Protein AF-A0A173Z8Q0-F1 (afdb_monomer_lite)

InterPro domains:
  IPR000620 EamA domain [PF00892] (4-94)
  IPR037185 Multidrug transporter EmrE superfamily [SSF103481] (4-94)

Organism: Flavonifractor plautii (NCBI:txid292800)

Structure (mmCIF, N/CA/C/O backbone):
data_AF-A0A173Z8Q0-F1
#
_entry.id   AF-A0A173Z8Q0-F1
#
loop_
_atom_site.group_PDB
_atom_site.id
_atom_site.type_symbol
_atom_site.label_atom_id
_atom_site.label_alt_id
_atom_site.label_comp_id
_atom_site.label_asym_id
_atom_site.label_entity_id
_atom_site.label_seq_id
_atom_site.pdbx_PDB_ins_code
_atom_site.Cartn_x
_atom_site.Cartn_y
_atom_site.Cartn_z
_atom_site.occupancy
_atom_site.B_iso_or_equiv
_atom_site.auth_seq_id
_atom_site.auth_comp_id
_atom_site.auth_asym_id
_atom_site.auth_atom_id
_atom_site.pdbx_PDB_model_num
ATOM 1 N N . MET A 1 1 ? -10.508 17.027 -0.233 1.00 60.84 1 MET A N 1
ATOM 2 C CA . MET A 1 1 ? -11.866 16.438 -0.178 1.00 60.84 1 MET A CA 1
ATOM 3 C C . MET A 1 1 ? -12.222 15.910 1.215 1.00 60.84 1 MET A C 1
ATOM 5 O O . MET A 1 1 ? -13.196 16.380 1.781 1.00 60.84 1 MET A O 1
ATOM 9 N N . ALA A 1 2 ? -11.430 15.001 1.804 1.00 66.00 2 ALA A N 1
ATOM 10 C CA . ALA A 1 2 ? -11.752 14.361 3.090 1.00 66.00 2 ALA A CA 1
ATOM 11 C C . ALA A 1 2 ? -11.953 15.338 4.272 1.00 66.00 2 ALA A C 1
ATOM 13 O O . ALA A 1 2 ? -12.934 15.223 4.997 1.00 66.00 2 ALA A O 1
ATOM 14 N N . TRP A 1 3 ? -11.096 16.354 4.425 1.00 66.62 3 TRP A N 1
ATOM 15 C CA . TRP A 1 3 ? -11.231 17.351 5.501 1.00 66.62 3 TRP A CA 1
ATOM 16 C C . TRP A 1 3 ? -12.486 18.228 5.391 1.00 66.62 3 TRP A C 1
ATOM 18 O O . TRP A 1 3 ? -13.064 18.595 6.409 1.00 66.62 3 TRP A O 1
ATOM 28 N N . ALA A 1 4 ? -12.955 18.511 4.172 1.00 78.12 4 ALA A N 1
ATOM 29 C CA . ALA A 1 4 ? -14.187 19.270 3.962 1.00 78.12 4 ALA A CA 1
ATOM 30 C C . ALA A 1 4 ? -15.431 18.484 4.422 1.00 78.12 4 ALA A C 1
ATOM 32 O O . ALA A 1 4 ? -16.344 19.065 4.997 1.00 78.12 4 ALA A O 1
ATOM 33 N N . LEU A 1 5 ? -15.438 17.157 4.242 1.00 76.12 5 LEU A N 1
ATOM 34 C CA . LEU A 1 5 ? -16.492 16.272 4.753 1.00 76.12 5 LEU A CA 1
ATOM 35 C C . LEU A 1 5 ? -16.476 16.177 6.281 1.00 76.12 5 LEU A C 1
ATOM 37 O O . LEU A 1 5 ? -17.529 16.234 6.901 1.00 76.12 5 LEU A O 1
ATOM 41 N N . VAL A 1 6 ? -15.295 16.073 6.894 1.00 76.56 6 VAL A N 1
ATOM 42 C CA . VAL A 1 6 ? -15.156 16.014 8.361 1.00 76.56 6 VAL A CA 1
ATOM 43 C C . VAL A 1 6 ? -15.662 17.299 9.023 1.00 76.56 6 VAL A C 1
ATOM 45 O O . VAL A 1 6 ? -16.366 17.231 10.032 1.00 76.56 6 VAL A O 1
ATOM 48 N N . LEU A 1 7 ? -15.351 18.456 8.429 1.00 78.81 7 LEU A N 1
ATOM 49 C CA . LEU A 1 7 ? -15.844 19.759 8.881 1.00 78.81 7 LEU A CA 1
ATOM 50 C C . LEU A 1 7 ? -17.356 19.911 8.642 1.00 78.81 7 LEU A C 1
ATOM 52 O O . LEU A 1 7 ? -18.058 20.403 9.521 1.00 78.81 7 LEU A O 1
ATOM 56 N N . GLY A 1 8 ? -17.863 19.444 7.493 1.00 78.25 8 GLY A N 1
ATOM 57 C CA . GLY A 1 8 ? -19.285 19.513 7.137 1.00 78.25 8 GLY A CA 1
ATOM 58 C C . GLY A 1 8 ? -20.196 18.568 7.933 1.00 78.25 8 GLY A C 1
ATOM 59 O O . GLY A 1 8 ? -21.330 18.926 8.227 1.00 78.25 8 GLY A O 1
ATOM 60 N N . LEU A 1 9 ? -19.706 17.384 8.320 1.00 78.06 9 LEU A N 1
ATOM 61 C CA . LEU A 1 9 ? -20.448 16.380 9.103 1.00 78.06 9 LEU A CA 1
ATOM 62 C C . LEU A 1 9 ? -20.266 16.5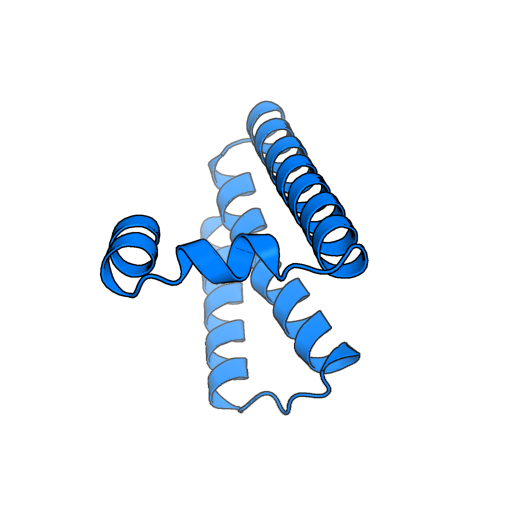36 10.622 1.00 78.06 9 LEU A C 1
ATOM 64 O O . LEU A 1 9 ? -20.854 15.781 11.391 1.00 78.06 9 LEU A O 1
ATOM 68 N N . GLY A 1 10 ? -19.436 17.478 11.082 1.00 72.06 10 GLY A N 1
ATOM 69 C CA . GLY A 1 10 ? -19.201 17.695 12.514 1.00 72.06 10 GLY A CA 1
ATOM 70 C C . GLY A 1 10 ? -18.459 16.552 13.225 1.00 72.06 10 GLY A C 1
ATOM 71 O O . GLY A 1 10 ? -18.394 16.535 14.455 1.00 72.06 10 GLY A O 1
ATOM 72 N N . LEU A 1 11 ? -17.840 15.638 12.468 1.00 69.56 11 LEU A N 1
ATOM 73 C CA . LEU A 1 11 ? -17.104 14.460 12.961 1.00 69.56 11 LEU A CA 1
ATOM 74 C C . LEU A 1 11 ? -15.829 14.816 13.746 1.00 69.56 11 LEU A C 1
ATOM 76 O O . LEU A 1 11 ? -15.207 13.966 14.373 1.00 69.56 11 LEU A O 1
ATOM 80 N N . GLN A 1 12 ? -15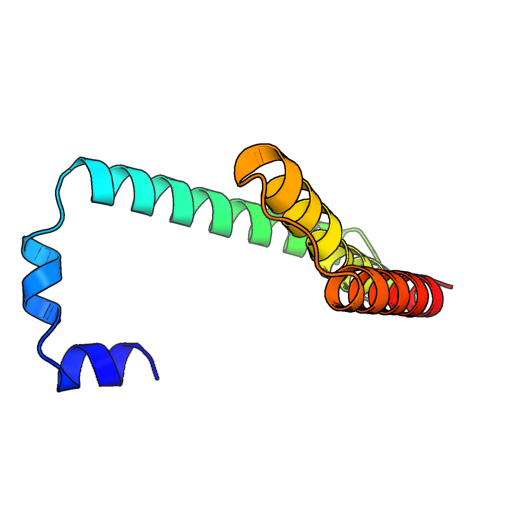.460 16.094 13.773 1.00 66.50 12 GLN A N 1
ATOM 81 C CA . GLN A 1 12 ? -14.389 16.653 14.600 1.00 66.50 12 GLN A CA 1
ATOM 82 C C . GLN A 1 12 ? -14.508 16.335 16.104 1.00 66.50 12 GLN A C 1
ATOM 84 O O . GLN A 1 12 ? -13.488 16.242 16.784 1.00 66.50 12 GLN A O 1
ATOM 89 N N . ARG A 1 13 ? -15.722 16.094 16.626 1.00 64.06 13 ARG A N 1
ATOM 90 C CA . ARG A 1 13 ? -15.929 15.641 18.017 1.00 64.06 13 ARG A CA 1
ATOM 91 C C . ARG A 1 13 ? -15.557 14.175 18.259 1.00 64.06 13 ARG A C 1
ATOM 93 O O . ARG A 1 13 ? -15.278 13.818 19.398 1.00 64.06 13 ARG A O 1
ATOM 100 N N . GLU A 1 14 ? -15.493 13.333 17.229 1.00 68.81 14 GLU A N 1
ATOM 101 C CA . GLU A 1 14 ? -15.075 11.936 17.408 1.00 68.81 14 GLU A CA 1
ATOM 102 C C . GLU A 1 14 ? -13.571 11.803 17.666 1.00 68.81 14 GLU A C 1
ATOM 104 O O . GLU A 1 14 ? -13.133 10.839 18.295 1.00 68.81 14 GLU A O 1
ATOM 109 N N . ILE A 1 15 ? -12.774 12.811 17.295 1.00 66.19 15 ILE A N 1
ATOM 110 C CA . ILE A 1 15 ? -11.331 12.838 17.566 1.00 66.19 15 ILE A CA 1
ATOM 111 C C . ILE A 1 15 ? -11.060 12.767 19.079 1.00 66.19 15 ILE A C 1
ATOM 113 O O . ILE A 1 15 ? -10.140 12.069 19.502 1.00 66.19 15 ILE A O 1
ATOM 117 N N . SER A 1 16 ? -11.893 13.405 19.917 1.00 64.62 16 SER A N 1
ATOM 118 C CA . SER A 1 16 ? -11.750 13.335 21.381 1.00 64.62 16 SER A CA 1
ATOM 119 C C . SER A 1 16 ? -12.239 12.018 21.990 1.00 64.62 16 SER A C 1
ATOM 121 O O . SER A 1 16 ? -11.963 11.752 23.155 1.00 64.62 16 SER A O 1
ATOM 123 N N . THR A 1 17 ? -12.954 11.187 21.226 1.00 68.81 17 THR A N 1
ATOM 124 C CA . THR A 1 17 ? -13.390 9.846 21.658 1.00 68.81 17 THR A CA 1
ATOM 125 C C . THR A 1 17 ? -12.390 8.744 21.295 1.00 68.81 17 THR A C 1
ATOM 127 O O . THR A 1 17 ? -12.571 7.584 21.671 1.00 68.81 17 THR A O 1
ATOM 130 N N . LEU A 1 18 ? -11.303 9.088 20.591 1.00 68.81 18 LEU A N 1
ATOM 131 C CA . LEU A 1 18 ? -10.268 8.138 20.197 1.00 68.81 18 LEU A CA 1
ATOM 132 C C . LEU A 1 18 ? -9.526 7.593 21.423 1.00 68.81 18 LEU A C 1
ATOM 134 O O . LEU A 1 18 ? -8.768 8.286 22.099 1.00 68.81 18 LEU A O 1
ATOM 138 N N . ASN A 1 19 ? -9.721 6.301 21.677 1.00 76.75 19 ASN A N 1
ATOM 139 C CA . ASN A 1 19 ? -9.086 5.574 22.769 1.00 76.75 19 ASN A CA 1
ATOM 140 C C . ASN A 1 19 ? -7.553 5.472 22.572 1.00 76.75 19 ASN A C 1
ATOM 142 O O . ASN A 1 19 ? -7.046 5.528 21.450 1.00 76.75 19 ASN A O 1
ATOM 146 N N . ARG A 1 20 ? -6.792 5.235 23.649 1.00 76.31 20 ARG A N 1
ATOM 147 C CA . ARG A 1 20 ? -5.316 5.137 23.648 1.00 76.31 20 ARG A CA 1
ATOM 148 C C . ARG A 1 20 ? -4.781 4.064 22.686 1.00 76.31 20 ARG A C 1
ATOM 150 O O . ARG A 1 20 ? -3.701 4.218 22.124 1.00 76.31 20 ARG A O 1
ATOM 157 N N . LYS A 1 21 ? -5.560 3.001 22.449 1.00 76.50 21 LYS A N 1
ATOM 158 C CA . LYS A 1 21 ? -5.263 1.973 21.434 1.00 76.50 21 LYS A CA 1
ATOM 159 C C . LYS A 1 21 ? -5.329 2.518 20.002 1.00 76.50 21 LYS A C 1
ATOM 161 O O . LYS A 1 21 ? -4.462 2.179 19.204 1.00 76.50 21 LYS A O 1
ATOM 166 N N . ASN A 1 22 ? -6.298 3.381 19.688 1.00 80.06 22 ASN A N 1
ATOM 167 C CA . ASN A 1 22 ? -6.448 3.966 18.350 1.00 80.06 22 ASN A CA 1
ATOM 168 C C . ASN A 1 22 ? -5.275 4.895 18.029 1.00 80.06 22 ASN A C 1
ATOM 170 O O . ASN A 1 22 ? -4.754 4.858 16.921 1.00 80.06 22 ASN A O 1
ATOM 174 N N . TRP A 1 23 ? -4.802 5.654 19.021 1.00 82.88 23 TRP A N 1
ATOM 175 C CA . TRP A 1 23 ? -3.572 6.442 18.904 1.00 82.88 23 TRP A CA 1
ATOM 176 C C . TRP A 1 23 ? -2.337 5.577 18.633 1.00 82.88 23 TRP A C 1
ATOM 178 O O . TRP A 1 23 ? -1.513 5.938 17.797 1.00 82.88 23 TRP A O 1
ATOM 188 N N . GLY A 1 24 ? -2.232 4.412 19.283 1.00 85.69 24 GLY A N 1
ATOM 189 C CA . GLY A 1 24 ? -1.172 3.439 19.004 1.00 85.69 24 GLY A CA 1
ATOM 190 C C . GLY A 1 24 ? -1.216 2.917 17.565 1.00 85.69 24 GLY A C 1
ATOM 191 O O . GLY A 1 24 ? -0.206 2.960 16.865 1.00 85.69 24 GLY A O 1
ATOM 192 N N . PHE A 1 25 ? -2.390 2.492 17.089 1.00 85.25 25 PHE A N 1
ATOM 193 C CA . PHE A 1 25 ? -2.569 2.061 15.697 1.00 85.25 25 PHE A CA 1
ATOM 194 C C . PHE A 1 25 ? -2.286 3.182 14.692 1.00 85.25 25 PHE A C 1
ATOM 196 O O . PHE A 1 25 ? -1.665 2.928 13.663 1.00 85.25 25 PHE A O 1
ATOM 203 N N . LEU A 1 26 ? -2.680 4.421 14.998 1.00 86.44 26 LEU A N 1
ATOM 204 C CA . LEU A 1 26 ? -2.414 5.578 14.147 1.00 86.44 26 LEU A CA 1
ATOM 205 C C . LEU A 1 26 ? -0.913 5.867 14.042 1.00 86.44 26 LEU A C 1
ATOM 207 O O . LEU A 1 26 ? -0.413 6.094 12.943 1.00 86.44 26 LEU A O 1
ATOM 211 N N . ALA A 1 27 ? -0.189 5.801 15.162 1.00 88.88 27 ALA A N 1
ATOM 212 C CA . ALA A 1 27 ? 1.259 5.969 15.172 1.00 88.88 27 ALA A CA 1
ATOM 213 C C . ALA A 1 27 ? 1.952 4.878 14.341 1.00 88.88 27 ALA A C 1
ATOM 215 O O . ALA A 1 27 ? 2.769 5.193 13.480 1.00 88.88 27 ALA A O 1
ATOM 216 N N . VAL A 1 28 ? 1.578 3.607 14.530 1.00 88.75 28 VAL A N 1
ATOM 217 C CA . VAL A 1 28 ? 2.135 2.485 13.754 1.00 88.75 28 VAL A CA 1
ATOM 218 C C . VAL A 1 28 ? 1.811 2.620 12.264 1.00 88.75 28 VAL A C 1
ATOM 220 O O . VAL A 1 28 ? 2.697 2.437 11.432 1.00 88.75 28 VAL A O 1
ATOM 223 N N . SER A 1 29 ? 0.581 3.001 11.910 1.00 86.25 29 SER A N 1
ATOM 224 C CA . SER A 1 29 ? 0.182 3.245 10.518 1.00 86.25 29 SER A CA 1
ATOM 225 C C . SER A 1 29 ? 0.976 4.393 9.896 1.00 86.25 29 SER A C 1
ATOM 227 O O . SER A 1 29 ? 1.431 4.281 8.758 1.00 86.25 29 SER A O 1
ATOM 229 N N . GLY A 1 30 ? 1.164 5.489 10.635 1.00 88.56 30 GLY A N 1
ATOM 230 C CA . GLY A 1 30 ? 1.946 6.641 10.193 1.00 88.56 30 GLY A CA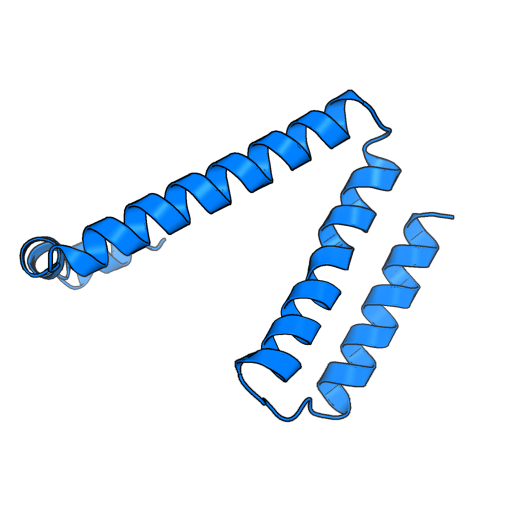 1
ATOM 231 C C . GLY A 1 30 ? 3.412 6.283 9.960 1.00 88.56 30 GLY A C 1
ATOM 232 O O . GLY A 1 30 ? 3.954 6.593 8.903 1.00 88.56 30 GLY A O 1
ATOM 233 N N . VAL A 1 31 ? 4.032 5.558 10.897 1.00 91.94 31 VAL A N 1
ATOM 234 C CA . VAL A 1 31 ? 5.418 5.079 10.769 1.00 91.94 31 VAL A CA 1
ATOM 235 C C . VAL A 1 31 ? 5.559 4.098 9.607 1.00 91.94 31 VAL A C 1
ATOM 237 O O . VAL A 1 31 ? 6.477 4.237 8.807 1.00 91.94 31 VAL A O 1
ATOM 240 N N . SER A 1 32 ? 4.640 3.141 9.463 1.00 88.56 32 SER A N 1
ATOM 241 C CA . SER A 1 32 ? 4.657 2.175 8.358 1.00 88.56 32 SER A CA 1
ATOM 242 C C . SER A 1 32 ? 4.530 2.863 6.997 1.00 88.56 32 SER A C 1
ATOM 244 O O . SER A 1 32 ? 5.299 2.566 6.083 1.00 88.56 32 SER A O 1
ATOM 246 N N . THR A 1 33 ? 3.631 3.845 6.885 1.00 86.38 33 THR A N 1
ATOM 247 C CA . THR A 1 33 ? 3.478 4.645 5.663 1.00 86.38 33 THR A CA 1
ATOM 248 C C . THR A 1 33 ? 4.745 5.456 5.392 1.00 86.38 33 THR A C 1
ATOM 250 O O . THR A 1 33 ? 5.276 5.413 4.288 1.00 86.38 33 THR A O 1
ATOM 253 N N . GLY A 1 34 ? 5.285 6.139 6.404 1.00 87.69 34 GLY A N 1
ATOM 254 C CA . GLY A 1 34 ? 6.515 6.922 6.269 1.00 87.69 34 GLY A CA 1
ATOM 255 C C . GLY A 1 34 ? 7.713 6.080 5.825 1.00 87.69 34 GLY A C 1
ATOM 256 O O . GLY A 1 34 ? 8.430 6.471 4.907 1.00 87.69 34 GLY A O 1
ATOM 257 N N . LEU A 1 35 ? 7.889 4.893 6.413 1.00 88.69 35 LEU A N 1
ATOM 258 C CA . LEU A 1 35 ? 8.938 3.946 6.030 1.00 88.69 35 LEU A CA 1
ATOM 259 C C . LEU A 1 35 ? 8.767 3.449 4.591 1.00 88.69 35 LEU A C 1
ATOM 261 O O . LEU A 1 35 ? 9.745 3.403 3.850 1.00 88.69 35 LEU A O 1
ATOM 265 N N . SER A 1 36 ? 7.538 3.126 4.176 1.00 85.25 36 SER A N 1
ATOM 266 C CA . SER A 1 36 ? 7.240 2.713 2.799 1.00 85.25 36 SER A CA 1
ATOM 267 C C . SER A 1 36 ? 7.655 3.783 1.785 1.00 85.25 36 SER A C 1
ATOM 269 O O . SER A 1 36 ? 8.375 3.474 0.835 1.00 85.25 36 SER A O 1
ATOM 271 N N . TRP A 1 37 ? 7.302 5.048 2.029 1.00 84.38 37 TRP A N 1
ATOM 272 C CA . TRP A 1 37 ? 7.714 6.160 1.168 1.00 84.38 37 TRP A CA 1
ATOM 273 C C . TRP A 1 37 ? 9.226 6.394 1.201 1.00 84.38 37 TRP A C 1
ATOM 275 O O . TRP A 1 37 ? 9.820 6.648 0.157 1.00 84.38 37 TRP A O 1
ATOM 285 N N . MET A 1 38 ? 9.876 6.263 2.363 1.00 84.62 38 MET A N 1
ATOM 286 C CA . MET A 1 38 ? 11.337 6.364 2.466 1.00 84.62 38 MET A CA 1
ATOM 287 C C . MET A 1 38 ? 12.044 5.326 1.589 1.00 84.62 38 MET A C 1
ATOM 289 O O . MET A 1 38 ? 12.970 5.674 0.857 1.00 84.62 38 MET A O 1
ATOM 293 N N . PHE A 1 39 ? 11.602 4.066 1.630 1.00 83.62 39 PHE A N 1
ATOM 294 C CA . PHE A 1 39 ? 12.165 3.013 0.784 1.00 83.62 39 PHE A CA 1
ATOM 295 C C . PHE A 1 39 ? 11.851 3.231 -0.696 1.00 83.62 39 PHE A C 1
ATOM 297 O O . PHE A 1 39 ? 12.734 3.027 -1.525 1.00 83.62 39 PHE A O 1
ATOM 304 N N . TYR A 1 40 ? 10.648 3.708 -1.026 1.00 81.62 40 TYR A N 1
ATOM 305 C CA . TYR A 1 40 ? 10.284 4.054 -2.399 1.00 81.62 40 TYR A CA 1
ATOM 306 C C . TYR A 1 40 ? 11.184 5.159 -2.964 1.00 81.62 40 TYR A C 1
ATOM 308 O O . TYR A 1 40 ? 11.769 5.000 -4.033 1.00 81.62 40 TYR A O 1
ATOM 316 N N . TYR A 1 41 ? 11.368 6.256 -2.224 1.00 80.81 41 TYR A N 1
ATOM 317 C CA . TYR A 1 41 ? 12.246 7.345 -2.651 1.00 80.81 41 TYR A CA 1
ATOM 318 C C . TYR A 1 41 ? 13.702 6.907 -2.763 1.00 80.81 41 TYR A C 1
ATOM 320 O O . TYR A 1 41 ? 14.387 7.318 -3.696 1.00 80.81 41 TYR A O 1
ATOM 328 N N . ARG A 1 42 ? 14.170 6.050 -1.851 1.00 80.94 42 ARG A N 1
ATOM 329 C CA . ARG A 1 42 ? 15.514 5.479 -1.935 1.00 80.94 42 ARG A CA 1
ATOM 330 C C . ARG A 1 42 ? 15.681 4.602 -3.178 1.00 80.94 42 ARG A C 1
ATOM 332 O O . ARG A 1 42 ? 16.670 4.749 -3.886 1.00 80.94 42 ARG A O 1
ATOM 339 N N . ALA A 1 43 ? 14.700 3.757 -3.494 1.00 79.06 43 ALA A N 1
ATOM 340 C CA . ALA A 1 43 ? 14.708 2.954 -4.716 1.00 79.06 43 ALA A CA 1
ATOM 341 C C . ALA A 1 43 ? 14.712 3.834 -5.977 1.00 79.06 43 ALA A C 1
ATOM 343 O O . ALA A 1 43 ? 15.403 3.520 -6.941 1.00 79.06 43 ALA A O 1
ATOM 344 N N . LEU A 1 44 ? 14.000 4.966 -5.948 1.00 76.75 44 LEU A N 1
ATOM 345 C CA . LEU A 1 44 ? 13.993 5.946 -7.036 1.00 76.75 44 LEU A CA 1
ATOM 346 C C . LEU A 1 44 ? 15.343 6.663 -7.222 1.00 76.75 44 LEU A C 1
ATOM 348 O O . LEU A 1 44 ? 15.632 7.127 -8.319 1.00 76.75 44 LEU A O 1
ATOM 352 N N . GLN A 1 45 ? 16.143 6.795 -6.158 1.00 74.38 45 GLN A N 1
ATOM 353 C CA . GLN A 1 45 ? 17.484 7.392 -6.218 1.00 74.38 45 GLN A CA 1
ATOM 354 C C . GLN A 1 45 ? 18.543 6.400 -6.711 1.00 74.38 45 GLN A C 1
ATOM 356 O O . GLN A 1 45 ? 19.478 6.803 -7.396 1.00 74.38 45 GLN A O 1
ATOM 361 N N . GLU A 1 46 ? 18.410 5.119 -6.359 1.00 73.50 46 GLU A N 1
ATOM 362 C CA . GLU A 1 46 ? 19.388 4.076 -6.694 1.00 73.50 46 GLU A CA 1
ATOM 363 C C . GLU A 1 46 ? 19.095 3.378 -8.043 1.00 73.50 46 GLU A C 1
ATOM 365 O O . GLU A 1 46 ? 19.985 2.738 -8.601 1.00 73.50 46 GLU A O 1
ATOM 370 N N . GLY A 1 47 ? 17.884 3.510 -8.601 1.00 73.31 47 GLY A N 1
ATOM 371 C CA . GLY A 1 47 ? 17.478 2.847 -9.846 1.00 73.31 47 GLY A CA 1
ATOM 372 C C . GLY A 1 47 ? 16.698 3.738 -10.824 1.00 73.31 47 GLY A C 1
ATOM 373 O O . GLY A 1 47 ? 16.194 4.798 -10.457 1.00 73.31 47 GLY A O 1
ATOM 374 N N . PRO A 1 48 ? 16.562 3.320 -12.096 1.00 75.56 48 PRO A N 1
ATOM 375 C CA . PRO A 1 48 ? 15.776 4.056 -13.081 1.00 75.56 48 PRO A CA 1
ATOM 376 C C . PRO A 1 48 ? 14.291 4.060 -12.694 1.00 75.56 48 PRO A C 1
ATOM 378 O O . PRO A 1 48 ? 13.696 3.010 -12.440 1.00 75.56 48 PRO A O 1
ATOM 381 N N . ALA A 1 49 ? 13.663 5.240 -12.712 1.00 74.19 49 ALA A N 1
ATOM 382 C CA . ALA A 1 49 ? 12.241 5.408 -12.386 1.00 74.19 49 ALA A CA 1
ATOM 383 C C . ALA A 1 49 ? 11.318 4.504 -13.231 1.00 74.19 49 ALA A C 1
ATOM 385 O O . ALA A 1 49 ? 10.265 4.075 -12.759 1.00 74.19 49 ALA A O 1
ATOM 386 N N . SER A 1 50 ? 11.748 4.160 -14.449 1.00 72.44 50 SER A N 1
ATOM 387 C CA . SER A 1 50 ? 11.089 3.225 -15.368 1.00 72.44 50 SER A CA 1
ATOM 388 C C . SER A 1 50 ? 10.950 1.807 -14.811 1.00 72.44 50 SER A C 1
ATOM 390 O O . SER A 1 50 ? 10.030 1.111 -15.210 1.00 72.44 50 SER A O 1
ATOM 392 N N . VAL A 1 51 ? 11.824 1.383 -13.894 1.00 70.31 51 VAL A N 1
ATOM 393 C CA . VAL A 1 51 ? 11.790 0.056 -13.254 1.00 70.31 51 VAL A CA 1
ATOM 394 C C . VAL A 1 51 ? 11.125 0.126 -11.880 1.00 70.31 51 VAL A C 1
ATOM 396 O O . VAL A 1 51 ? 10.350 -0.755 -11.513 1.00 70.31 51 VAL A O 1
ATOM 399 N N . VAL A 1 52 ? 11.347 1.215 -11.142 1.00 75.81 52 VAL A N 1
ATOM 400 C CA . VAL A 1 52 ? 10.775 1.406 -9.800 1.00 75.81 52 VAL A CA 1
ATOM 401 C C . VAL A 1 52 ? 9.253 1.595 -9.851 1.00 75.81 52 VAL A C 1
ATOM 403 O O . VAL A 1 52 ? 8.540 1.028 -9.026 1.00 75.81 52 VAL A O 1
ATOM 406 N N . ALA A 1 53 ? 8.728 2.327 -10.839 1.00 73.94 53 ALA A N 1
ATOM 407 C CA . ALA A 1 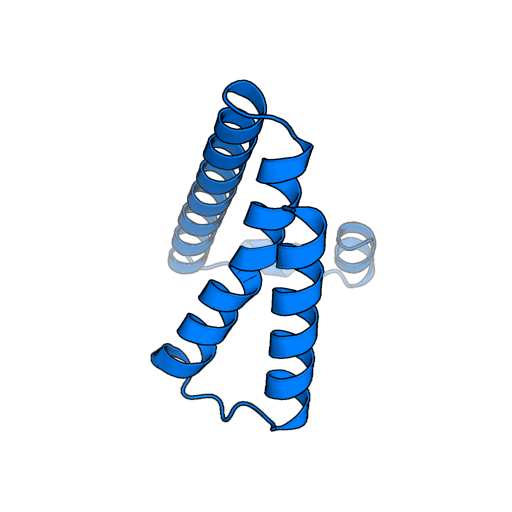53 ? 7.286 2.559 -10.964 1.00 73.94 53 ALA A CA 1
ATOM 408 C C . ALA A 1 53 ? 6.468 1.279 -11.272 1.00 73.94 53 ALA A C 1
ATOM 410 O O . ALA A 1 53 ? 5.411 1.089 -10.666 1.00 73.94 53 ALA A O 1
ATOM 411 N N . PRO A 1 54 ? 6.908 0.369 -12.165 1.00 71.88 54 PRO A N 1
ATOM 412 C CA . PRO A 1 54 ? 6.290 -0.948 -12.301 1.00 71.88 54 PRO A CA 1
ATOM 413 C C . PRO A 1 54 ? 6.406 -1.804 -11.037 1.00 71.88 54 PRO A C 1
ATOM 415 O O . PRO A 1 54 ? 5.441 -2.468 -10.664 1.00 71.88 54 PRO A O 1
ATOM 418 N N . ILE A 1 55 ? 7.555 -1.778 -10.352 1.00 73.31 55 ILE A N 1
ATOM 419 C CA . ILE A 1 55 ? 7.743 -2.530 -9.102 1.00 73.31 55 ILE A CA 1
ATOM 420 C C . ILE A 1 55 ? 6.743 -2.076 -8.032 1.00 73.31 55 ILE A C 1
ATOM 422 O O . ILE A 1 55 ? 6.133 -2.920 -7.378 1.00 73.31 55 ILE A O 1
ATOM 426 N N . ASP A 1 56 ? 6.497 -0.772 -7.900 1.00 79.94 56 ASP A N 1
ATOM 427 C CA . ASP A 1 56 ? 5.493 -0.250 -6.968 1.00 79.94 56 ASP A CA 1
ATOM 428 C C . ASP A 1 56 ? 4.085 -0.791 -7.270 1.00 79.94 56 ASP A C 1
ATOM 430 O O . ASP A 1 56 ? 3.383 -1.256 -6.369 1.00 79.94 56 ASP A O 1
ATOM 434 N N . LYS A 1 57 ? 3.710 -0.872 -8.555 1.00 75.56 57 LYS A N 1
ATOM 435 C CA . LYS A 1 57 ? 2.424 -1.452 -8.980 1.00 75.56 57 LYS A CA 1
ATOM 436 C C . LYS A 1 57 ? 2.289 -2.940 -8.660 1.00 75.56 57 LYS A C 1
ATOM 438 O O . LYS A 1 57 ? 1.172 -3.406 -8.426 1.00 75.56 57 LYS A O 1
ATOM 443 N N . LEU A 1 58 ? 3.393 -3.687 -8.608 1.00 78.81 58 LEU A N 1
ATOM 444 C CA . LEU A 1 58 ? 3.379 -5.098 -8.209 1.00 78.81 58 LEU A CA 1
ATOM 445 C C . LEU A 1 58 ? 3.051 -5.288 -6.721 1.00 78.81 58 LEU A C 1
ATOM 447 O O . LEU A 1 58 ? 2.620 -6.380 -6.350 1.00 78.81 58 LEU A O 1
ATOM 451 N N . SER A 1 59 ? 3.141 -4.247 -5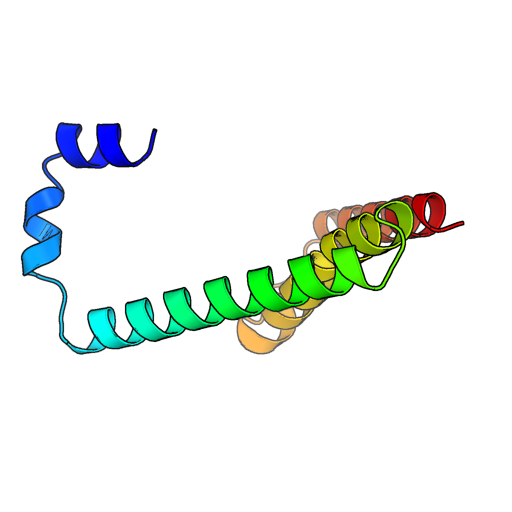.881 1.00 80.12 59 SER A N 1
ATOM 452 C CA . SER A 1 59 ? 2.737 -4.318 -4.466 1.00 80.12 59 SER A CA 1
ATOM 453 C C . SER A 1 59 ? 1.295 -4.798 -4.285 1.00 80.12 59 SER A C 1
ATOM 455 O O . SER A 1 59 ? 0.986 -5.447 -3.286 1.00 80.12 59 SER A O 1
ATOM 457 N N . ILE A 1 60 ? 0.424 -4.582 -5.280 1.00 82.25 60 ILE A N 1
ATOM 458 C CA . ILE A 1 60 ? -0.959 -5.066 -5.246 1.00 82.25 60 ILE A CA 1
ATOM 459 C C . ILE A 1 60 ? -1.049 -6.598 -5.154 1.00 82.25 60 ILE A C 1
ATOM 461 O O . ILE A 1 60 ? -1.973 -7.114 -4.531 1.00 82.25 60 ILE A O 1
ATOM 465 N N . LEU A 1 61 ? -0.078 -7.339 -5.705 1.00 83.38 61 LEU A N 1
ATOM 466 C CA . LEU A 1 61 ? 0.003 -8.797 -5.554 1.00 83.38 61 LEU A CA 1
ATOM 467 C C . LEU A 1 61 ? 0.215 -9.186 -4.097 1.00 83.38 61 LEU A C 1
ATOM 469 O O . LEU A 1 61 ? -0.430 -10.110 -3.606 1.00 83.38 61 LEU A O 1
ATOM 473 N N . VAL A 1 62 ? 1.111 -8.472 -3.410 1.00 81.69 62 VAL A N 1
ATOM 474 C CA . VAL A 1 62 ? 1.405 -8.695 -1.993 1.00 81.69 62 VAL A CA 1
ATOM 475 C C . VAL A 1 62 ? 0.172 -8.358 -1.161 1.00 81.69 62 VAL A C 1
ATOM 477 O O . VAL A 1 62 ? -0.211 -9.150 -0.303 1.00 81.69 62 VAL A O 1
ATOM 480 N N . THR A 1 63 ? -0.509 -7.246 -1.462 1.00 84.00 63 THR A N 1
ATOM 481 C CA . THR A 1 63 ? -1.770 -6.865 -0.808 1.00 84.00 63 THR A CA 1
ATOM 482 C C . THR A 1 63 ? -2.851 -7.929 -0.995 1.00 84.00 63 THR A C 1
ATOM 484 O O . THR A 1 63 ? -3.476 -8.343 -0.022 1.00 84.00 63 THR A O 1
ATOM 487 N N . VAL A 1 64 ? -3.052 -8.420 -2.220 1.00 83.06 64 VAL A N 1
ATOM 488 C CA . VAL A 1 64 ? -4.041 -9.467 -2.517 1.00 83.06 64 VAL A CA 1
ATOM 489 C C . VAL A 1 64 ? -3.670 -10.792 -1.847 1.00 83.06 64 VAL A C 1
ATOM 491 O O . VAL A 1 64 ? -4.542 -11.458 -1.288 1.00 83.06 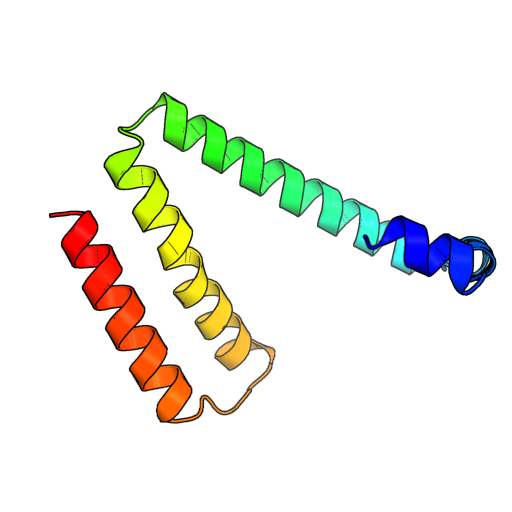64 VAL A O 1
ATOM 494 N N . GLY A 1 65 ? -2.385 -11.153 -1.841 1.00 83.06 65 GLY A N 1
ATOM 495 C CA . GLY A 1 65 ? -1.873 -12.319 -1.124 1.00 83.06 65 GLY A CA 1
ATOM 496 C C . GLY A 1 65 ? -2.168 -12.239 0.373 1.00 83.06 65 GLY A C 1
ATOM 497 O O . GLY A 1 65 ? -2.716 -13.182 0.944 1.00 83.06 65 GLY A O 1
ATOM 498 N N . PHE A 1 66 ? -1.905 -11.085 0.991 1.00 81.75 66 PHE A N 1
ATOM 499 C CA . PHE A 1 66 ? -2.262 -10.823 2.385 1.00 81.75 66 PHE A CA 1
ATOM 500 C C . PHE A 1 66 ? -3.778 -10.859 2.618 1.00 81.75 66 PHE A C 1
ATOM 502 O O . PHE A 1 66 ? -4.212 -11.440 3.609 1.00 81.75 66 PHE A O 1
ATOM 509 N N . SER A 1 67 ? -4.598 -10.320 1.710 1.00 84.06 67 SER A N 1
ATOM 510 C CA . SER A 1 67 ? -6.067 -10.363 1.836 1.00 84.06 67 SER A CA 1
ATOM 511 C C . SER A 1 67 ? -6.604 -11.799 1.772 1.00 84.06 67 SER A C 1
ATOM 513 O O . SER A 1 67 ? -7.465 -12.195 2.556 1.00 84.06 67 SER A O 1
ATOM 515 N N . CYS A 1 68 ? -6.050 -12.644 0.902 1.00 80.62 68 CYS A N 1
ATOM 516 C CA . CYS A 1 68 ? -6.402 -14.064 0.871 1.00 80.62 68 CYS A CA 1
ATOM 517 C C . CYS A 1 68 ? -5.919 -14.830 2.106 1.00 80.62 68 CYS A C 1
ATOM 519 O O . CYS A 1 68 ? -6.642 -15.684 2.613 1.00 80.62 68 CYS A O 1
ATOM 521 N N . LEU A 1 69 ? -4.711 -14.548 2.597 1.00 82.44 69 LEU A N 1
ATOM 522 C CA . LEU A 1 69 ? -4.106 -15.319 3.684 1.00 82.44 69 LEU A CA 1
ATOM 523 C C . LEU A 1 69 ? -4.625 -14.901 5.069 1.00 82.44 69 LEU A C 1
ATOM 525 O O . LEU A 1 69 ? -4.958 -15.759 5.885 1.00 82.44 69 LEU A O 1
ATOM 529 N N . VAL A 1 70 ? -4.717 -13.593 5.323 1.00 79.12 70 VAL A N 1
ATOM 530 C CA . VAL A 1 70 ? -5.129 -13.017 6.614 1.00 79.12 70 VAL A CA 1
ATOM 531 C C . VAL A 1 70 ? -6.641 -12.838 6.686 1.00 79.12 70 VAL A C 1
ATOM 533 O O . VAL A 1 70 ? -7.252 -13.239 7.674 1.00 79.12 70 VAL A O 1
ATOM 536 N N . LEU A 1 71 ? -7.258 -12.274 5.642 1.00 74.62 71 LEU A N 1
ATOM 537 C CA . LEU A 1 71 ? -8.702 -12.017 5.615 1.00 74.62 71 LEU A CA 1
ATOM 538 C C . LEU A 1 71 ? -9.521 -13.240 5.157 1.00 74.62 71 LEU A C 1
ATOM 540 O O . LEU A 1 71 ? -10.734 -13.262 5.356 1.00 74.62 71 LEU A O 1
ATOM 544 N N . ARG A 1 72 ? -8.881 -14.277 4.582 1.00 71.19 72 ARG A N 1
ATOM 545 C CA . ARG A 1 72 ? -9.546 -15.462 3.990 1.00 71.19 72 ARG A CA 1
ATOM 546 C C . ARG A 1 72 ? -10.638 -15.101 2.978 1.00 71.19 72 ARG A C 1
ATOM 548 O O . ARG A 1 72 ? -11.590 -15.859 2.774 1.00 71.19 72 ARG A O 1
ATOM 555 N N . GLU A 1 73 ? -10.510 -13.949 2.330 1.00 71.19 73 GLU A N 1
ATOM 556 C CA . GLU A 1 73 ? -11.466 -13.517 1.322 1.00 71.19 73 GLU A CA 1
ATOM 557 C C . GLU A 1 73 ? -11.378 -14.397 0.077 1.00 71.19 73 GLU A C 1
ATOM 559 O O . GLU A 1 73 ? -10.299 -14.706 -0.433 1.00 71.19 73 GLU A O 1
ATOM 564 N N . ARG A 1 74 ? -12.541 -14.804 -0.440 1.00 64.75 74 ARG A N 1
ATOM 565 C CA . ARG A 1 74 ? -12.611 -15.571 -1.683 1.00 64.75 74 ARG A CA 1
ATOM 566 C C . ARG A 1 74 ? -12.341 -14.629 -2.849 1.00 64.75 74 ARG A C 1
ATOM 568 O O . ARG A 1 74 ? -13.216 -13.858 -3.239 1.00 64.75 74 ARG A O 1
ATOM 575 N N . LEU A 1 75 ? -11.150 -14.725 -3.435 1.00 69.31 75 LEU A N 1
ATOM 576 C CA . LEU A 1 75 ? -10.848 -14.059 -4.698 1.00 69.31 75 LEU A CA 1
ATOM 577 C C . LEU A 1 75 ? -11.844 -14.505 -5.774 1.00 69.31 75 LEU A C 1
ATOM 579 O O . LEU A 1 75 ? -11.875 -15.662 -6.197 1.00 69.31 75 LEU A O 1
ATOM 583 N N . SER A 1 76 ? -12.665 -13.564 -6.233 1.00 77.88 76 SER A N 1
ATOM 584 C CA . SER A 1 76 ? -13.523 -13.760 -7.399 1.00 77.88 76 SER A CA 1
ATOM 585 C C . SER A 1 76 ? -12.666 -14.059 -8.631 1.00 77.88 76 SER A C 1
ATOM 587 O O . SER A 1 76 ? -11.642 -13.411 -8.850 1.00 77.88 76 SER A O 1
ATOM 589 N N . ARG A 1 77 ? -13.120 -14.975 -9.500 1.00 76.69 77 ARG A N 1
ATOM 590 C CA . ARG A 1 77 ? -12.454 -15.263 -10.788 1.00 76.69 77 ARG A CA 1
ATOM 591 C C . ARG A 1 77 ? -12.207 -14.000 -11.623 1.00 76.69 77 ARG A C 1
ATOM 593 O O . ARG A 1 77 ? -11.207 -13.930 -12.327 1.00 76.69 77 ARG A O 1
ATOM 600 N N . ARG A 1 78 ? -13.077 -12.986 -11.513 1.00 79.44 78 ARG A N 1
ATOM 601 C CA . ARG A 1 78 ? -12.906 -11.689 -12.194 1.00 79.44 78 ARG A CA 1
ATOM 602 C C . ARG A 1 78 ? -11.746 -10.877 -11.611 1.00 79.44 78 ARG A C 1
ATOM 604 O O . ARG A 1 78 ? -10.979 -10.296 -12.368 1.00 79.44 78 ARG A O 1
ATOM 611 N N . ALA A 1 79 ? -11.597 -10.875 -10.286 1.00 78.62 79 ALA A N 1
ATOM 612 C CA . ALA A 1 79 ? -10.490 -10.203 -9.608 1.00 78.62 79 ALA A CA 1
ATOM 613 C C . ALA A 1 79 ? -9.151 -10.891 -9.913 1.00 78.62 79 ALA A C 1
ATOM 615 O O . ALA A 1 79 ? -8.169 -10.214 -10.194 1.00 78.62 79 ALA A O 1
ATOM 616 N N . ALA A 1 80 ? -9.129 -12.227 -9.952 1.00 81.38 80 ALA A N 1
ATOM 617 C CA . ALA A 1 80 ? -7.945 -12.991 -10.346 1.00 81.38 80 ALA A CA 1
ATOM 618 C C . ALA A 1 80 ? -7.534 -12.730 -11.809 1.00 81.38 80 ALA A C 1
ATOM 620 O O . ALA A 1 80 ? -6.353 -12.540 -12.089 1.00 81.38 80 ALA A O 1
ATOM 621 N N . ALA A 1 81 ? -8.498 -12.661 -12.736 1.00 83.50 81 ALA A N 1
ATOM 622 C CA . ALA A 1 81 ? -8.226 -12.308 -14.130 1.00 83.50 81 ALA A CA 1
ATOM 623 C C . ALA A 1 81 ? -7.694 -10.870 -14.268 1.00 83.50 81 ALA A C 1
ATOM 625 O O . ALA A 1 81 ? -6.717 -10.645 -14.976 1.00 83.50 81 ALA A O 1
ATOM 626 N N . GLY A 1 82 ? -8.287 -9.908 -13.550 1.00 82.69 82 GLY A N 1
ATOM 627 C CA . GLY A 1 82 ? -7.789 -8.530 -13.505 1.00 82.69 82 GLY A CA 1
ATOM 628 C C . GLY A 1 82 ? -6.368 -8.440 -12.948 1.00 82.69 82 GLY A C 1
ATOM 629 O O . GLY A 1 82 ? -5.536 -7.738 -13.514 1.00 82.69 82 GLY A O 1
ATOM 630 N N . LEU A 1 83 ? -6.065 -9.210 -11.899 1.00 83.94 83 LEU A N 1
ATOM 631 C CA . LEU A 1 83 ? -4.727 -9.287 -11.319 1.00 83.94 83 LEU A CA 1
ATOM 632 C C . LEU A 1 83 ? -3.706 -9.832 -12.323 1.00 83.94 83 LEU A C 1
ATOM 634 O O . LEU A 1 83 ? -2.643 -9.239 -12.445 1.00 83.94 83 LEU A O 1
ATOM 638 N N . LEU A 1 84 ? -4.046 -10.892 -13.069 1.00 84.81 84 LEU A N 1
ATOM 639 C CA . LEU A 1 84 ? -3.197 -11.473 -14.122 1.00 84.81 84 LEU A CA 1
ATOM 640 C C . LEU A 1 84 ? -2.899 -10.493 -15.264 1.00 84.81 84 LEU A C 1
ATOM 642 O O . LEU A 1 84 ? -1.768 -10.419 -15.744 1.00 84.81 84 LEU A O 1
ATOM 646 N N . VAL A 1 85 ? -3.906 -9.733 -15.704 1.00 85.94 85 VAL A N 1
ATOM 647 C CA . VAL A 1 85 ? -3.727 -8.690 -16.726 1.00 85.94 85 VAL A CA 1
ATOM 648 C C . VAL A 1 85 ? -2.822 -7.581 -16.199 1.00 85.94 85 VAL A C 1
ATOM 650 O O . VAL A 1 85 ? -1.940 -7.114 -16.917 1.00 85.94 85 VAL A O 1
ATOM 653 N N . LEU A 1 86 ? -3.003 -7.188 -14.936 1.00 83.88 86 LEU A N 1
ATOM 654 C CA . LEU A 1 86 ? -2.193 -6.159 -14.296 1.00 83.88 86 LEU A CA 1
ATOM 655 C C . LEU A 1 86 ? -0.735 -6.618 -14.183 1.00 83.88 86 LEU A C 1
ATOM 657 O O . LEU A 1 86 ? 0.153 -5.875 -14.591 1.00 83.88 86 LEU A O 1
ATOM 661 N N . THR A 1 87 ? -0.465 -7.854 -13.753 1.00 83.25 87 THR A N 1
ATOM 662 C CA . THR A 1 87 ? 0.901 -8.405 -13.742 1.00 83.25 87 THR A CA 1
ATOM 663 C C . THR A 1 87 ? 1.524 -8.481 -15.122 1.00 83.25 87 THR A C 1
ATOM 665 O O . THR A 1 87 ? 2.651 -8.021 -15.283 1.00 83.25 87 THR A O 1
ATOM 668 N N . CYS A 1 88 ? 0.810 -9.007 -16.121 1.00 84.38 88 CYS A N 1
ATOM 669 C CA . CYS A 1 88 ? 1.323 -9.065 -17.492 1.00 84.38 88 CYS A CA 1
ATOM 670 C C . CYS A 1 88 ? 1.639 -7.671 -18.044 1.00 84.38 88 CYS A C 1
ATOM 672 O O . CYS A 1 88 ? 2.717 -7.466 -18.593 1.00 84.38 88 CYS A O 1
ATOM 674 N N . GLY A 1 89 ? 0.744 -6.696 -17.858 1.00 81.06 89 GLY A N 1
ATOM 675 C CA . GLY A 1 89 ? 0.973 -5.320 -18.302 1.00 81.06 89 GLY A CA 1
ATOM 676 C C . GLY A 1 89 ? 2.149 -4.653 -17.587 1.00 81.06 89 GLY A C 1
ATOM 677 O O . GLY A 1 89 ? 2.906 -3.908 -18.200 1.00 81.06 89 GLY A O 1
ATOM 678 N N . THR A 1 90 ? 2.344 -4.957 -16.303 1.00 79.81 90 THR A N 1
ATOM 679 C CA . THR A 1 90 ? 3.459 -4.413 -15.515 1.00 79.81 90 THR A CA 1
ATOM 680 C C . THR A 1 90 ? 4.799 -5.027 -15.932 1.00 79.81 90 THR A C 1
ATOM 682 O O . THR A 1 90 ? 5.786 -4.306 -16.030 1.00 79.81 90 THR A O 1
ATOM 685 N N . LEU A 1 91 ? 4.827 -6.327 -16.252 1.00 77.94 91 LEU A N 1
ATOM 686 C CA . LEU A 1 91 ? 5.991 -7.007 -16.834 1.00 77.94 91 LEU A CA 1
ATOM 687 C C . LEU A 1 91 ? 6.338 -6.471 -18.227 1.00 77.94 91 LEU A C 1
ATOM 689 O O . LEU A 1 91 ? 7.513 -6.316 -18.534 1.00 77.94 91 LEU A O 1
ATOM 693 N N . LEU A 1 92 ? 5.333 -6.145 -19.046 1.00 79.88 92 LEU A N 1
ATOM 694 C CA . LEU A 1 92 ? 5.554 -5.546 -20.365 1.00 79.88 92 LEU A CA 1
ATOM 695 C C . LEU A 1 92 ? 6.192 -4.153 -20.286 1.00 79.88 92 LEU A C 1
ATOM 697 O O . LEU A 1 92 ? 6.935 -3.787 -21.181 1.00 79.88 92 LEU A O 1
ATOM 701 N N . LEU A 1 93 ? 5.884 -3.375 -19.242 1.00 74.88 93 LEU A N 1
ATOM 702 C CA . LEU A 1 93 ? 6.495 -2.060 -19.008 1.00 74.88 93 LEU A CA 1
ATOM 703 C C . LEU A 1 93 ? 7.943 -2.151 -18.505 1.00 74.88 93 LEU A C 1
ATOM 705 O O . LEU A 1 93 ? 8.662 -1.158 -18.563 1.00 74.88 93 LEU A O 1
ATOM 709 N N . LEU A 1 94 ? 8.329 -3.301 -17.946 1.00 69.75 94 LEU A N 1
ATOM 710 C CA . LEU A 1 94 ? 9.678 -3.567 -17.441 1.00 69.75 94 LEU A CA 1
ATOM 711 C C . LEU A 1 94 ? 10.638 -4.066 -18.529 1.00 69.75 94 LEU A C 1
ATOM 713 O O . LEU A 1 94 ? 11.848 -3.974 -18.323 1.00 69.75 94 LEU A O 1
ATOM 717 N N . LEU A 1 95 ? 10.106 -4.631 -19.618 1.00 64.75 95 LEU A N 1
ATOM 718 C CA . LEU A 1 95 ? 10.861 -5.137 -20.767 1.00 64.75 95 LEU A CA 1
ATOM 719 C C . LEU A 1 95 ? 11.178 -4.005 -21.755 1.00 64.75 95 LEU A C 1
ATOM 721 O O . LEU A 1 95 ? 12.312 -4.005 -22.278 1.00 64.75 95 LEU A O 1
#

Radius of gyration: 18.43 Å; chains: 1; bounding box: 40×35×44 Å

Foldseek 3Di:
DVVVVCVVVVVVVCVVVQDPVNVVVVVVVVVVVVVVVVVLVVCVVVDPPLLSVLVVLCVVVVVVVCCCPVVVDDQDPVNVVVNVVSNVVSVVSND

Sequence (95 aa):
MAWALVLGLGLQREISTLNRKNWGFLAVSGVSTGLSWMFYYRALQEGPASVVAPIDKLSILVTVGFSCLVLRERLSRRAAAGLLVLTCGTLLLLL

Secondary structure (DSSP, 8-state):
-HHHHHHHTTGGGGGGG--HHHHHHHHHHHHHHHHHHHHHHHHHHHS-HHHHHHHHHHHHHHHHHHHHHHS-----HHHHHHHHHHHHHHHHHH-

pLDDT: mean 78.16, std 6.82, range [60.84, 91.94]